Protein AF-A0A542Q331-F1 (afdb_monomer_lite)

Sequence (41 aa):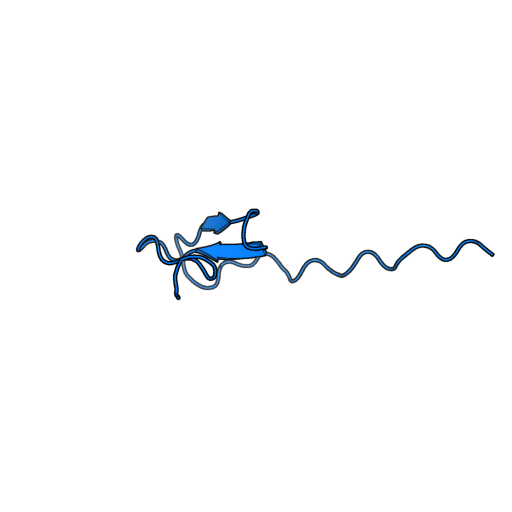
MTVTPAQAEQPARIPPVPGSIWCDGCGSWCLPTGVCGCNNR

Secondary structure (DSSP, 8-state):
---------------SSTT-EEETTTTEEEPTTS--TTT--

Radius of gyration: 13.9 Å; chains: 1; bounding box: 38×32×21 Å

Structure (mmCIF, N/CA/C/O backbone):
data_AF-A0A542Q331-F1
#
_entry.id   AF-A0A542Q331-F1
#
loop_
_atom_site.group_PDB
_atom_site.id
_atom_site.type_symbol
_atom_site.label_atom_id
_atom_site.label_alt_id
_atom_site.label_comp_id
_atom_site.label_asym_id
_atom_site.label_entity_id
_atom_site.label_seq_id
_atom_site.pdbx_PDB_ins_code
_atom_site.Cartn_x
_atom_site.Cartn_y
_atom_site.Cartn_z
_atom_site.occupancy
_atom_site.B_iso_or_equiv
_atom_site.auth_seq_id
_atom_site.auth_comp_id
_atom_site.auth_asym_id
_atom_site.auth_atom_id
_atom_site.pdbx_PDB_model_num
ATOM 1 N N . MET A 1 1 ? 31.107 -21.298 -14.964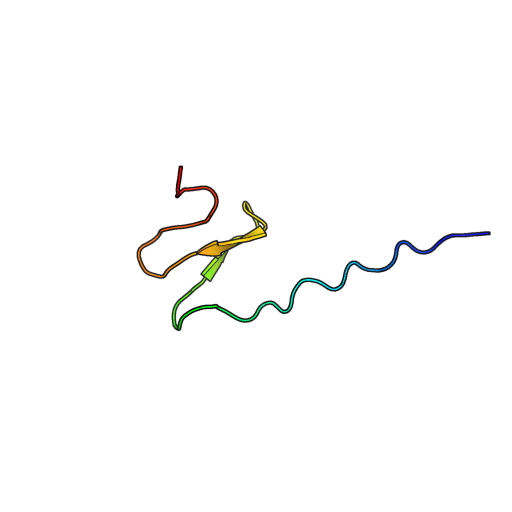 1.00 52.53 1 MET A N 1
ATOM 2 C CA . MET A 1 1 ? 30.742 -20.837 -13.610 1.00 52.53 1 MET A CA 1
ATOM 3 C C . MET A 1 1 ? 29.410 -20.122 -13.743 1.00 52.53 1 MET A C 1
ATOM 5 O O . MET A 1 1 ? 29.378 -19.015 -14.261 1.00 52.53 1 MET A O 1
ATOM 9 N N . THR A 1 2 ? 28.308 -20.803 -13.436 1.00 50.12 2 THR A N 1
ATOM 10 C CA . THR A 1 2 ? 26.958 -20.247 -13.595 1.00 50.12 2 THR A CA 1
ATOM 11 C C . THR A 1 2 ? 26.644 -19.444 -12.342 1.00 50.12 2 THR A C 1
ATOM 13 O O . THR A 1 2 ? 26.439 -20.019 -11.278 1.00 50.12 2 THR A O 1
ATOM 16 N N . VAL A 1 3 ? 26.690 -18.118 -12.446 1.00 59.88 3 VAL A N 1
ATOM 17 C CA . VAL A 1 3 ? 26.234 -17.228 -11.378 1.00 59.88 3 VAL A CA 1
ATOM 18 C C . VAL A 1 3 ? 24.709 -17.277 -11.353 1.00 59.88 3 VAL A C 1
ATOM 20 O O . VAL A 1 3 ? 24.041 -16.725 -12.221 1.00 59.88 3 VAL A O 1
ATOM 23 N N . THR A 1 4 ? 24.144 -18.005 -10.393 1.00 62.97 4 THR A N 1
ATOM 24 C CA . THR A 1 4 ? 22.726 -17.884 -10.052 1.00 62.97 4 THR A CA 1
ATOM 25 C C . THR A 1 4 ? 22.502 -16.432 -9.630 1.00 62.97 4 THR A C 1
ATOM 27 O O . THR A 1 4 ? 23.168 -15.997 -8.686 1.00 62.97 4 THR A O 1
ATOM 30 N N . PRO A 1 5 ? 21.639 -15.645 -10.299 1.00 56.09 5 PRO A N 1
ATOM 31 C CA . PRO A 1 5 ? 21.297 -14.337 -9.772 1.00 56.09 5 PRO A CA 1
ATOM 32 C C . PRO A 1 5 ? 20.661 -14.582 -8.409 1.00 56.09 5 PRO A C 1
ATOM 34 O O . PRO A 1 5 ? 19.708 -15.356 -8.300 1.00 56.09 5 PRO A O 1
ATOM 37 N N . ALA A 1 6 ? 21.246 -13.979 -7.372 1.00 59.31 6 ALA A N 1
ATOM 38 C CA . ALA A 1 6 ? 20.632 -13.894 -6.062 1.00 59.31 6 ALA A CA 1
ATOM 39 C C . ALA A 1 6 ? 19.174 -13.503 -6.296 1.00 59.31 6 ALA A C 1
ATOM 41 O O . ALA A 1 6 ? 18.897 -12.465 -6.902 1.00 59.31 6 ALA A O 1
ATOM 42 N N . GLN A 1 7 ? 18.260 -14.398 -5.928 1.00 50.97 7 GLN A N 1
ATOM 43 C CA . GLN A 1 7 ? 16.843 -14.111 -5.917 1.00 50.97 7 GLN A CA 1
ATOM 44 C C . GLN A 1 7 ? 16.702 -12.929 -4.972 1.00 50.97 7 GLN A C 1
ATOM 46 O O . GLN A 1 7 ? 16.782 -13.121 -3.763 1.00 50.97 7 GLN A O 1
ATOM 51 N N . ALA A 1 8 ? 16.641 -11.721 -5.548 1.00 55.03 8 ALA A N 1
ATOM 52 C CA . ALA A 1 8 ? 16.503 -10.477 -4.819 1.00 55.03 8 ALA A CA 1
ATOM 53 C C . ALA A 1 8 ? 15.413 -10.731 -3.796 1.00 55.03 8 ALA A C 1
ATOM 55 O O . ALA A 1 8 ? 14.298 -11.100 -4.179 1.00 55.03 8 ALA A O 1
ATOM 56 N N . GLU A 1 9 ? 15.800 -10.686 -2.525 1.00 54.41 9 GLU A N 1
ATOM 57 C CA . GLU A 1 9 ? 14.923 -10.897 -1.392 1.00 54.41 9 GLU A CA 1
ATOM 58 C C . GLU A 1 9 ? 13.737 -9.980 -1.649 1.00 54.41 9 GLU A C 1
ATOM 60 O O . GLU A 1 9 ? 13.877 -8.759 -1.586 1.00 54.41 9 GLU A O 1
ATOM 65 N N . GLN A 1 10 ? 12.619 -10.549 -2.115 1.00 57.44 10 GLN A N 1
ATOM 66 C CA . GLN A 1 10 ? 11.459 -9.745 -2.463 1.00 57.44 10 GLN A CA 1
ATOM 67 C C . GLN A 1 10 ? 11.143 -9.013 -1.169 1.00 57.44 10 GLN A C 1
ATOM 69 O O . GLN A 1 10 ? 10.908 -9.710 -0.173 1.00 57.44 10 GLN A O 1
ATOM 74 N N . PRO A 1 11 ? 11.241 -7.667 -1.136 1.00 58.81 11 PRO A N 1
ATOM 75 C CA . PRO A 1 11 ? 11.093 -6.923 0.101 1.00 58.81 11 PRO A CA 1
ATOM 76 C C . PRO A 1 11 ? 9.810 -7.426 0.726 1.00 58.81 11 PRO A C 1
ATOM 78 O O . PRO A 1 11 ? 8.799 -7.510 0.020 1.00 58.81 11 PRO A O 1
ATOM 81 N N . ALA A 1 12 ? 9.919 -7.913 1.969 1.00 60.25 12 ALA A N 1
ATOM 82 C CA . ALA A 1 12 ? 8.860 -8.665 2.617 1.00 60.25 12 ALA A CA 1
ATOM 83 C C . ALA A 1 12 ? 7.548 -7.952 2.308 1.00 60.25 12 ALA A C 1
ATOM 85 O O . ALA A 1 12 ? 7.411 -6.763 2.607 1.00 60.25 12 ALA A O 1
ATOM 86 N N . ARG A 1 13 ? 6.649 -8.646 1.595 1.00 69.25 13 ARG A N 1
ATOM 87 C CA . ARG A 1 13 ? 5.353 -8.121 1.162 1.00 69.25 13 ARG A CA 1
ATOM 88 C C . ARG A 1 13 ? 4.462 -7.986 2.398 1.00 69.25 13 ARG A C 1
ATOM 90 O O . ARG A 1 13 ? 3.448 -8.659 2.541 1.00 69.25 13 ARG A O 1
ATOM 97 N N . ILE A 1 14 ? 4.871 -7.098 3.291 1.00 77.62 14 ILE A N 1
ATOM 98 C CA . ILE A 1 14 ? 4.179 -6.706 4.496 1.00 77.62 14 ILE A CA 1
ATOM 99 C C . ILE A 1 14 ? 3.442 -5.419 4.135 1.00 77.62 14 ILE A C 1
ATOM 101 O O . ILE A 1 14 ? 4.089 -4.434 3.766 1.00 77.62 14 ILE A O 1
ATOM 105 N N . PRO A 1 15 ? 2.105 -5.424 4.187 1.00 79.56 15 PRO A N 1
ATOM 106 C CA . PRO A 1 15 ? 1.334 -4.227 3.919 1.00 79.56 15 PRO A CA 1
ATOM 107 C C . PRO A 1 15 ? 1.671 -3.152 4.967 1.00 79.56 15 PRO A C 1
ATOM 109 O O . PRO A 1 15 ? 1.695 -3.460 6.160 1.00 79.56 15 PRO A O 1
ATOM 112 N N . PRO A 1 16 ? 1.919 -1.894 4.560 1.00 78.75 16 PRO A N 1
ATOM 113 C CA . PRO A 1 16 ? 2.246 -0.815 5.491 1.00 78.75 16 PRO A CA 1
ATOM 114 C C . PRO A 1 16 ? 1.045 -0.409 6.353 1.00 78.75 16 PRO A C 1
ATOM 116 O O . PRO A 1 16 ? 1.225 0.037 7.483 1.00 78.75 16 PRO A O 1
ATOM 119 N N . VAL A 1 17 ? -0.178 -0.565 5.833 1.00 82.38 17 VAL A N 1
ATOM 120 C CA . VAL A 1 17 ? -1.424 -0.332 6.569 1.00 82.38 17 VAL A CA 1
ATOM 121 C C . VAL A 1 17 ? -2.446 -1.440 6.282 1.00 82.38 17 VAL A C 1
ATOM 123 O O . VAL A 1 17 ? -2.425 -2.040 5.202 1.00 82.38 17 VAL A O 1
ATOM 126 N N . PRO A 1 18 ? -3.372 -1.722 7.216 1.00 84.75 18 PRO A N 1
ATOM 127 C CA . PRO A 1 18 ? -4.488 -2.626 6.961 1.00 84.75 18 PRO A CA 1
ATOM 128 C C . PRO A 1 18 ? -5.311 -2.164 5.752 1.00 84.75 18 PRO A C 1
ATOM 130 O O . PRO A 1 18 ? -5.635 -0.985 5.624 1.00 84.75 18 PRO A O 1
ATOM 133 N N . GLY A 1 19 ? -5.649 -3.097 4.861 1.00 83.81 19 GLY A N 1
ATOM 134 C CA . GLY A 1 19 ? -6.385 -2.792 3.630 1.00 83.81 19 GLY A CA 1
ATOM 135 C C . GLY A 1 19 ? -5.517 -2.282 2.479 1.00 83.81 19 GLY A C 1
ATOM 136 O O . GLY A 1 19 ? -6.052 -1.978 1.415 1.00 83.81 19 GLY A O 1
ATOM 137 N N . SER A 1 20 ? -4.192 -2.216 2.648 1.00 87.00 20 SER A N 1
ATOM 138 C 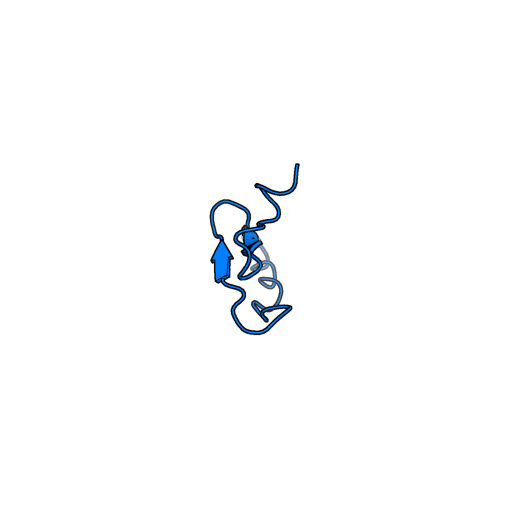CA . SER A 1 20 ? -3.296 -2.032 1.511 1.00 87.00 20 SER A CA 1
ATOM 139 C C . SER A 1 20 ? -3.341 -3.222 0.558 1.00 87.00 20 SER A C 1
ATOM 141 O O . SER A 1 20 ? -3.346 -4.378 0.982 1.00 87.00 20 SER A O 1
ATOM 143 N N . ILE A 1 21 ? -3.320 -2.929 -0.739 1.00 86.31 21 ILE A N 1
ATOM 144 C CA . ILE A 1 21 ? -3.319 -3.929 -1.811 1.00 86.31 21 ILE A CA 1
ATOM 145 C C . ILE A 1 21 ? -1.974 -3.861 -2.522 1.00 86.31 21 ILE A C 1
ATOM 147 O O . ILE A 1 21 ? -1.469 -2.774 -2.800 1.00 86.31 21 ILE A O 1
ATOM 151 N N . TRP A 1 22 ? -1.371 -5.013 -2.799 1.00 85.06 22 TRP A N 1
ATOM 152 C CA . TRP A 1 22 ? -0.142 -5.062 -3.580 1.00 85.06 22 TRP A CA 1
ATOM 153 C C . TRP A 1 22 ? -0.450 -4.761 -5.045 1.00 85.06 22 TRP A C 1
ATOM 155 O O . TRP A 1 22 ? -1.339 -5.381 -5.626 1.00 85.06 22 TRP A O 1
ATOM 165 N N . CYS A 1 23 ? 0.284 -3.827 -5.646 1.00 83.56 23 CYS A N 1
ATOM 166 C CA . CYS A 1 23 ? 0.179 -3.533 -7.066 1.00 83.56 23 CYS A CA 1
ATOM 167 C C . CYS A 1 23 ? 1.440 -3.987 -7.795 1.00 83.56 23 CYS A C 1
ATOM 169 O O . CYS A 1 23 ? 2.493 -3.348 -7.706 1.00 83.56 23 CYS A O 1
ATOM 171 N N . ASP A 1 24 ? 1.308 -5.067 -8.564 1.00 81.75 24 ASP A N 1
ATOM 172 C CA . ASP A 1 24 ? 2.396 -5.618 -9.374 1.00 81.75 24 ASP A CA 1
ATOM 173 C C . ASP A 1 24 ? 2.846 -4.667 -10.487 1.00 81.75 24 ASP A C 1
ATOM 175 O O . ASP A 1 24 ? 4.025 -4.640 -10.824 1.00 81.75 24 ASP A O 1
ATOM 179 N N . GLY A 1 25 ? 1.946 -3.824 -11.007 1.00 81.50 25 GLY A N 1
ATOM 180 C CA . GLY A 1 25 ? 2.296 -2.834 -12.033 1.00 81.50 25 GLY A CA 1
ATOM 181 C C . GLY A 1 25 ? 3.310 -1.795 -11.551 1.00 81.50 25 GLY A C 1
ATOM 182 O O . GLY A 1 25 ? 4.054 -1.233 -12.348 1.00 81.50 25 GLY A O 1
ATOM 183 N N . CYS A 1 26 ? 3.355 -1.554 -10.242 1.00 78.62 26 CYS A N 1
ATOM 184 C CA . CYS A 1 26 ? 4.163 -0.505 -9.628 1.00 78.62 26 CYS A CA 1
ATOM 185 C C . CYS A 1 26 ? 5.206 -1.084 -8.664 1.00 78.62 26 CYS A C 1
ATOM 187 O O . CYS A 1 26 ? 5.991 -0.331 -8.093 1.00 78.62 26 CYS A O 1
ATOM 189 N N . GLY A 1 27 ? 5.185 -2.410 -8.458 1.00 81.62 27 GLY A N 1
ATOM 190 C CA . GLY A 1 27 ? 6.009 -3.112 -7.476 1.00 81.62 27 GLY A CA 1
ATOM 191 C C . GLY A 1 27 ? 5.873 -2.529 -6.068 1.00 81.62 27 GLY A C 1
ATOM 192 O O . GLY A 1 27 ? 6.865 -2.440 -5.349 1.00 81.62 27 GLY A O 1
ATOM 193 N N . SER A 1 28 ? 4.682 -2.042 -5.703 1.00 83.19 28 SER A N 1
ATOM 194 C CA . SER A 1 28 ? 4.483 -1.263 -4.479 1.00 83.19 28 SER A CA 1
ATOM 195 C C . SER A 1 28 ? 3.094 -1.469 -3.880 1.00 83.19 28 SER A C 1
ATOM 197 O O . SER A 1 28 ? 2.150 -1.872 -4.563 1.00 83.19 28 SER A O 1
ATOM 199 N N . TRP A 1 29 ? 2.964 -1.164 -2.590 1.00 85.56 29 TRP A N 1
ATOM 200 C CA . TRP A 1 29 ? 1.690 -1.188 -1.883 1.00 85.56 29 TRP A CA 1
ATOM 201 C C . TRP A 1 29 ? 0.841 0.033 -2.239 1.00 85.56 29 TRP A C 1
ATOM 203 O O . TRP A 1 29 ? 1.297 1.173 -2.166 1.00 85.56 29 TRP A O 1
ATOM 213 N N . CYS A 1 30 ? -0.417 -0.212 -2.580 1.00 87.00 30 CYS A N 1
ATOM 214 C CA . CYS A 1 30 ? -1.451 0.803 -2.687 1.00 87.00 30 CYS A CA 1
ATOM 215 C C . CYS A 1 30 ? -2.163 0.970 -1.350 1.00 87.00 30 CYS A C 1
ATOM 217 O O . CYS A 1 30 ? -2.485 -0.010 -0.676 1.00 87.00 30 CYS A O 1
ATOM 219 N N . LEU A 1 31 ? -2.443 2.212 -0.979 1.00 85.94 31 LEU A N 1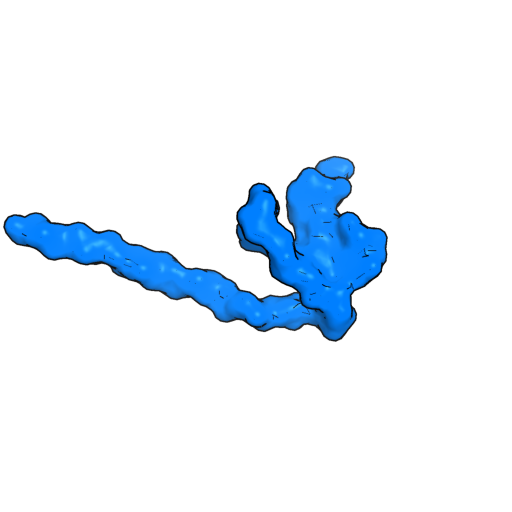
ATOM 220 C CA . LEU A 1 31 ? -3.320 2.540 0.133 1.00 85.94 31 LEU A CA 1
ATOM 221 C C . LEU A 1 31 ? -4.778 2.202 -0.220 1.00 85.94 31 LEU A C 1
ATOM 223 O O . LEU A 1 31 ? -5.16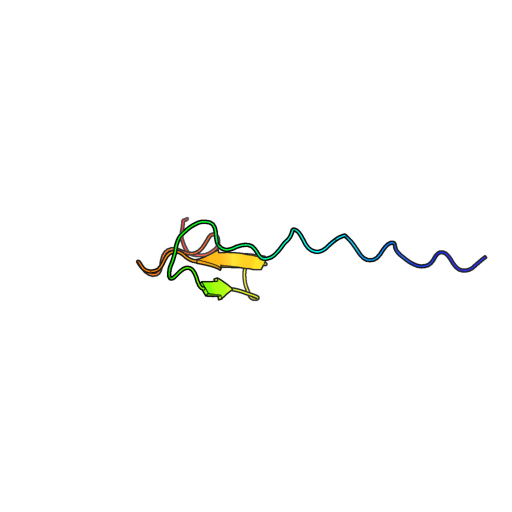4 2.297 -1.388 1.00 85.94 31 LEU A O 1
ATOM 227 N N . PRO A 1 32 ? -5.616 1.879 0.779 1.00 81.38 32 PRO A N 1
ATOM 228 C CA . PRO A 1 32 ? -7.042 1.610 0.570 1.00 81.38 32 PRO A CA 1
ATOM 229 C C . PRO A 1 32 ? -7.814 2.806 -0.009 1.00 81.38 32 PRO A C 1
ATOM 231 O O . PRO A 1 32 ? -8.874 2.631 -0.598 1.00 81.38 32 PRO A O 1
ATOM 234 N N . THR A 1 33 ? -7.272 4.022 0.092 1.00 81.44 33 THR A N 1
ATOM 235 C CA . THR A 1 33 ? -7.779 5.231 -0.578 1.00 81.44 33 THR A CA 1
ATOM 236 C C . THR A 1 33 ? -7.556 5.237 -2.098 1.00 81.44 33 THR A C 1
ATOM 238 O O . THR A 1 33 ? -7.901 6.214 -2.755 1.00 81.44 33 THR A O 1
ATOM 241 N N . GLY A 1 34 ? -6.975 4.175 -2.670 1.00 77.00 34 GLY A N 1
ATOM 242 C CA . GLY A 1 34 ? -6.670 4.061 -4.101 1.00 77.00 34 GLY A CA 1
ATOM 243 C C . GLY A 1 34 ? -5.348 4.719 -4.507 1.00 77.00 34 GLY A C 1
ATOM 244 O O . GLY A 1 34 ? -5.024 4.792 -5.692 1.00 77.00 34 GLY A O 1
ATOM 245 N N . VAL A 1 35 ? -4.565 5.191 -3.534 1.00 81.00 35 VAL A N 1
ATOM 246 C CA . VAL A 1 35 ? -3.278 5.848 -3.775 1.00 81.00 35 VAL A CA 1
ATOM 247 C C . VAL A 1 35 ? -2.182 4.791 -3.867 1.00 81.00 35 VAL A C 1
ATOM 249 O O . VAL A 1 35 ? -1.829 4.156 -2.878 1.00 81.00 35 VAL A O 1
ATOM 252 N N . CYS A 1 36 ? -1.632 4.608 -5.061 1.00 81.38 36 CYS A N 1
ATOM 253 C CA . CYS A 1 36 ? -0.506 3.715 -5.332 1.00 81.38 36 CYS A CA 1
ATOM 254 C C . CYS A 1 36 ? 0.758 4.528 -5.617 1.00 81.38 36 CYS A C 1
ATOM 256 O O . CYS A 1 36 ? 0.650 5.627 -6.150 1.00 81.38 36 CYS A O 1
ATOM 258 N N . GLY A 1 37 ? 1.955 3.975 -5.393 1.00 72.44 37 GLY A N 1
ATOM 259 C CA . GLY A 1 37 ? 3.216 4.660 -5.736 1.00 72.44 37 GLY A CA 1
ATOM 260 C C . GLY A 1 37 ? 3.318 5.124 -7.201 1.00 72.44 37 GLY A C 1
ATOM 261 O O . GLY A 1 37 ? 3.973 6.113 -7.494 1.00 72.44 37 GLY A O 1
ATOM 262 N N . CYS A 1 38 ? 2.610 4.462 -8.116 1.00 74.44 38 CYS A N 1
ATOM 263 C CA . CYS A 1 38 ? 2.483 4.853 -9.526 1.00 74.44 38 CYS A CA 1
A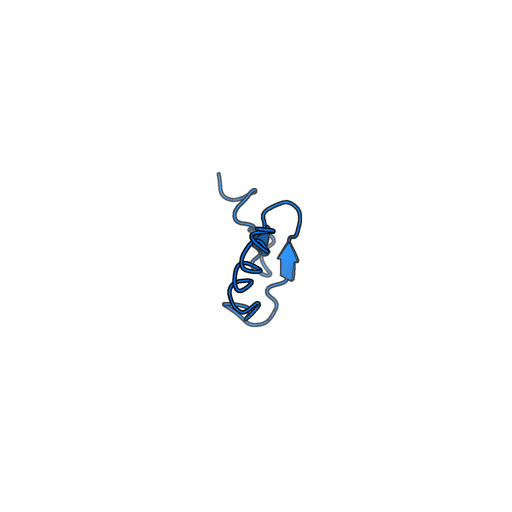TOM 264 C C . CYS A 1 38 ? 1.400 5.899 -9.825 1.00 74.44 38 CYS A C 1
ATOM 266 O O . CYS A 1 38 ? 1.502 6.583 -10.838 1.00 74.44 38 CYS A O 1
ATOM 268 N N . ASN A 1 39 ? 0.382 6.021 -8.967 1.00 69.31 39 ASN A N 1
ATOM 269 C CA . ASN A 1 39 ? -0.711 6.991 -9.105 1.00 69.31 39 ASN A CA 1
ATOM 270 C C . ASN A 1 39 ? -0.522 8.219 -8.195 1.00 69.31 39 ASN A C 1
ATOM 272 O O . ASN A 1 39 ? -1.315 9.149 -8.258 1.00 69.31 39 ASN A O 1
ATOM 276 N N . ASN A 1 40 ? 0.513 8.223 -7.350 1.00 65.25 40 ASN A N 1
ATOM 277 C CA . ASN A 1 40 ? 0.896 9.325 -6.468 1.00 65.25 40 ASN A CA 1
ATOM 278 C C . ASN A 1 40 ? 1.967 10.207 -7.139 1.00 65.25 40 ASN A C 1
ATOM 280 O O . ASN A 1 40 ? 3.072 10.347 -6.612 1.00 65.25 40 ASN A O 1
ATOM 284 N N . ARG A 1 41 ? 1.674 10.699 -8.349 1.00 58.59 41 ARG A N 1
ATOM 285 C CA . ARG A 1 41 ? 2.504 11.678 -9.070 1.00 58.59 41 ARG A CA 1
ATOM 286 C C . ARG A 1 41 ? 2.017 13.095 -8.821 1.00 58.59 41 ARG A C 1
ATOM 288 O O . ARG A 1 41 ? 0.783 13.272 -8.748 1.00 58.59 41 ARG A O 1
#

pLDDT: mean 72.76, std 12.08, range [50.12, 87.0]

Foldseek 3Di:
DDPDPDPPPLPPPDAPDPCWDQDPVQSFTDDNVRRTPVNVD